Protein AF-B2CSJ2-F1 (afdb_monomer)

Radius of gyration: 10.94 Å; Cα contacts (8 Å, |Δi|>4): 35; chains: 1; bounding box: 25×23×30 Å

Sequence (62 aa):
PPYSYIALIAMAIAHAPERRLTLGGIYKFITERFPFYRDNPKKWQNSIRHNLTLNDCFLKIP

Structure (mmCIF, N/CA/C/O backbone):
data_AF-B2CSJ2-F1
#
_entry.id   AF-B2CSJ2-F1
#
loop_
_atom_site.group_PDB
_atom_site.id
_atom_site.type_symbol
_atom_site.label_atom_id
_atom_site.label_alt_id
_atom_site.label_comp_id
_atom_site.label_asym_id
_atom_site.label_entity_id
_atom_site.label_seq_id
_atom_site.pdbx_PDB_ins_code
_atom_site.Cartn_x
_atom_site.Cartn_y
_atom_site.Cartn_z
_atom_site.occupancy
_atom_site.B_iso_or_equiv
_atom_site.auth_seq_id
_atom_site.auth_comp_id
_atom_site.auth_asym_id
_atom_site.auth_atom_id
_atom_site.pdbx_PDB_model_num
ATOM 1 N N . PRO A 1 1 ? 0.623 -3.185 -16.315 1.00 60.84 1 PRO A N 1
ATOM 2 C CA . PRO A 1 1 ? -0.454 -3.781 -15.482 1.00 60.84 1 PRO A CA 1
ATOM 3 C C . PRO A 1 1 ? -1.809 -3.168 -15.856 1.00 60.84 1 PRO A C 1
ATOM 5 O O . PRO A 1 1 ? -1.840 -1.961 -16.072 1.00 60.84 1 PRO A O 1
ATOM 8 N N . PRO A 1 2 ? -2.890 -3.959 -15.969 1.00 78.38 2 PRO A N 1
ATOM 9 C CA . PRO A 1 2 ? -4.199 -3.470 -16.421 1.00 78.38 2 PRO A CA 1
ATOM 10 C C . PRO A 1 2 ? -5.010 -2.767 -15.319 1.00 78.38 2 PRO A C 1
ATOM 12 O O . PRO A 1 2 ? -6.038 -2.164 -15.603 1.00 78.38 2 PRO A O 1
ATOM 15 N N . TYR A 1 3 ? -4.567 -2.845 -14.060 1.00 86.31 3 TYR A N 1
ATOM 16 C CA . TYR A 1 3 ? -5.290 -2.301 -12.912 1.00 86.31 3 TYR A CA 1
ATOM 17 C C . TYR A 1 3 ? -4.759 -0.927 -12.504 1.00 86.31 3 TYR A C 1
ATOM 19 O O . TYR A 1 3 ? -3.547 -0.713 -12.424 1.00 86.31 3 TYR A O 1
ATOM 27 N N . SER A 1 4 ? -5.677 -0.010 -12.197 1.00 91.62 4 SER A N 1
ATOM 28 C CA . SER A 1 4 ? -5.347 1.284 -11.599 1.00 91.62 4 SER A CA 1
ATOM 29 C C . SER A 1 4 ? -4.832 1.118 -10.163 1.00 91.62 4 SER A C 1
ATOM 31 O O . SER A 1 4 ? -5.090 0.109 -9.503 1.00 91.62 4 SER A O 1
ATOM 33 N N . TYR A 1 5 ? -4.131 2.128 -9.636 1.00 92.19 5 TYR A N 1
ATOM 34 C CA . TYR A 1 5 ? -3.675 2.111 -8.240 1.00 92.19 5 TYR A CA 1
ATOM 35 C C . TYR A 1 5 ? -4.835 2.005 -7.246 1.00 92.19 5 TYR A C 1
ATOM 37 O O . TYR A 1 5 ? -4.718 1.284 -6.262 1.00 92.19 5 TYR A O 1
ATOM 45 N N . ILE A 1 6 ? -5.969 2.644 -7.540 1.00 93.38 6 ILE A N 1
ATOM 46 C CA . ILE A 1 6 ? -7.200 2.528 -6.748 1.00 93.38 6 ILE A CA 1
ATOM 47 C C . ILE A 1 6 ? -7.672 1.071 -6.714 1.00 93.38 6 ILE A C 1
ATOM 49 O O . ILE A 1 6 ? -7.928 0.539 -5.637 1.00 93.38 6 ILE A O 1
ATOM 53 N N . ALA A 1 7 ? -7.716 0.392 -7.866 1.00 93.62 7 ALA A N 1
ATOM 54 C CA . ALA A 1 7 ? -8.103 -1.015 -7.927 1.00 93.62 7 ALA A CA 1
ATOM 55 C C . ALA A 1 7 ? -7.132 -1.916 -7.144 1.00 93.62 7 ALA A C 1
ATOM 57 O O . ALA A 1 7 ? -7.571 -2.830 -6.451 1.00 93.62 7 ALA A O 1
ATOM 58 N N . LEU A 1 8 ? -5.823 -1.644 -7.197 1.00 93.75 8 LEU A N 1
ATOM 59 C CA . LEU A 1 8 ? -4.821 -2.384 -6.419 1.00 93.75 8 LEU A CA 1
ATOM 60 C C . LEU A 1 8 ? -5.022 -2.225 -4.910 1.00 93.75 8 LEU A C 1
ATOM 62 O O . LEU A 1 8 ? -4.992 -3.218 -4.183 1.00 93.75 8 LEU A O 1
ATOM 66 N N . ILE A 1 9 ? -5.255 -0.995 -4.449 1.00 94.31 9 ILE A N 1
ATOM 67 C CA . ILE A 1 9 ? -5.527 -0.707 -3.037 1.00 94.31 9 ILE A CA 1
ATOM 68 C C . ILE A 1 9 ? -6.827 -1.394 -2.604 1.00 94.31 9 ILE A C 1
ATOM 70 O O . ILE A 1 9 ? -6.848 -2.077 -1.581 1.00 94.31 9 ILE A O 1
ATOM 74 N N . ALA A 1 10 ? -7.891 -1.271 -3.401 1.00 94.19 10 ALA A N 1
ATOM 75 C CA . ALA A 1 10 ? -9.181 -1.887 -3.118 1.00 94.19 10 ALA A CA 1
ATOM 76 C C . ALA A 1 10 ? -9.080 -3.417 -3.033 1.00 94.19 10 ALA A C 1
ATOM 78 O O . ALA A 1 10 ? -9.611 -4.008 -2.098 1.00 94.19 10 ALA A O 1
ATOM 79 N N . MET A 1 11 ? -8.346 -4.060 -3.949 1.00 94.62 11 MET A N 1
ATOM 80 C CA . MET A 1 11 ? -8.098 -5.505 -3.898 1.00 94.62 11 MET A CA 1
ATOM 81 C C . MET A 1 11 ? -7.331 -5.916 -2.637 1.00 94.62 11 MET A C 1
ATOM 83 O O . MET A 1 11 ? -7.682 -6.921 -2.022 1.00 94.62 11 MET A O 1
ATOM 87 N N . ALA A 1 12 ? -6.318 -5.142 -2.235 1.00 95.00 12 ALA A N 1
ATOM 88 C CA . ALA A 1 12 ? -5.546 -5.426 -1.028 1.00 95.00 12 ALA A CA 1
ATOM 89 C C . ALA A 1 12 ? -6.422 -5.350 0.232 1.00 95.00 12 ALA A C 1
ATOM 91 O O . ALA A 1 12 ? -6.391 -6.251 1.067 1.00 95.00 12 ALA A O 1
ATOM 92 N N . ILE A 1 13 ? -7.243 -4.302 0.343 1.00 93.75 13 ILE A N 1
ATOM 93 C CA . ILE A 1 13 ? -8.155 -4.107 1.475 1.00 93.75 13 ILE A CA 1
ATOM 94 C C . ILE A 1 13 ? -9.259 -5.171 1.482 1.00 93.75 13 ILE A C 1
ATOM 96 O O . ILE A 1 13 ? -9.551 -5.731 2.534 1.00 93.75 13 ILE A O 1
ATOM 100 N N . ALA A 1 14 ? -9.847 -5.491 0.327 1.00 93.69 14 ALA A N 1
ATOM 101 C CA . ALA A 1 14 ? -10.908 -6.495 0.212 1.00 93.69 14 ALA A CA 1
ATOM 102 C C . ALA A 1 14 ? -10.427 -7.918 0.535 1.00 93.69 14 ALA A C 1
ATOM 104 O O . ALA A 1 14 ? -11.219 -8.746 0.978 1.00 93.69 14 ALA A O 1
ATOM 105 N N . HIS A 1 15 ? -9.141 -8.203 0.318 1.00 93.75 15 HIS A N 1
ATOM 106 C CA . HIS A 1 15 ? -8.530 -9.479 0.678 1.00 93.75 15 HIS A CA 1
ATOM 107 C C . HIS A 1 15 ? -8.243 -9.604 2.183 1.00 93.75 15 HIS A C 1
ATOM 109 O O . HIS A 1 15 ? -8.070 -10.713 2.684 1.00 93.75 15 HIS A O 1
ATOM 115 N N . ALA A 1 16 ? -8.193 -8.488 2.914 1.00 92.88 16 ALA A N 1
ATOM 116 C CA . ALA A 1 16 ? -7.982 -8.506 4.352 1.00 92.88 16 ALA A CA 1
ATOM 117 C C . ALA A 1 16 ? -9.264 -8.960 5.080 1.00 92.88 16 ALA A C 1
ATOM 119 O O . ALA A 1 16 ? -10.342 -8.439 4.778 1.00 92.88 16 ALA A O 1
ATOM 120 N N . PRO A 1 17 ? -9.175 -9.861 6.076 1.00 90.38 17 PRO A N 1
ATOM 121 C CA . PRO A 1 17 ? -10.350 -10.376 6.787 1.00 90.38 17 PRO A CA 1
ATOM 122 C C . PRO A 1 17 ? -11.156 -9.266 7.478 1.00 90.38 17 PRO A C 1
ATOM 124 O O . PRO A 1 17 ? -12.381 -9.308 7.504 1.00 90.38 17 PRO A O 1
ATOM 127 N N . GLU A 1 18 ? -10.480 -8.222 7.960 1.00 91.31 18 GLU A N 1
ATOM 128 C CA . GLU A 1 18 ? -11.108 -7.076 8.629 1.00 91.31 18 GLU A CA 1
ATOM 129 C C . GLU A 1 18 ? -11.497 -5.940 7.669 1.00 91.31 18 GLU A C 1
ATOM 131 O O . GLU A 1 18 ? -11.917 -4.870 8.113 1.00 91.31 18 GLU A O 1
ATOM 136 N N . ARG A 1 19 ? -11.327 -6.130 6.350 1.00 90.19 19 ARG A N 1
ATOM 137 C CA . ARG A 1 19 ? -11.484 -5.077 5.325 1.00 90.19 19 ARG A CA 1
ATOM 138 C C . ARG A 1 19 ? -10.698 -3.804 5.647 1.00 90.19 19 ARG A C 1
ATOM 140 O O . ARG A 1 19 ? -11.116 -2.689 5.336 1.00 90.19 19 ARG A O 1
ATOM 147 N N . ARG A 1 20 ? -9.559 -3.978 6.310 1.00 90.69 20 ARG A N 1
ATOM 148 C CA . ARG A 1 20 ? -8.633 -2.935 6.740 1.00 90.69 20 ARG A CA 1
ATOM 149 C C . ARG A 1 20 ? -7.232 -3.482 6.576 1.00 90.69 20 ARG A C 1
ATOM 151 O O . ARG A 1 20 ? -6.983 -4.658 6.830 1.00 90.69 20 ARG A O 1
ATOM 158 N N . LEU A 1 21 ? -6.321 -2.633 6.127 1.00 94.38 21 LEU A N 1
ATOM 159 C CA . LEU A 1 21 ? -4.945 -3.036 5.912 1.00 94.38 21 LEU A CA 1
ATOM 160 C C . LEU A 1 21 ? -4.023 -1.847 6.155 1.00 94.38 21 LEU A C 1
ATOM 162 O O . LEU A 1 21 ? -4.337 -0.716 5.786 1.00 94.38 21 LEU A O 1
ATOM 166 N N . THR A 1 22 ? -2.874 -2.102 6.775 1.00 94.62 22 THR A N 1
ATOM 167 C CA . THR A 1 22 ? -1.844 -1.075 6.938 1.00 94.62 22 THR A CA 1
ATOM 168 C C . THR A 1 22 ? -1.188 -0.770 5.594 1.00 94.62 22 THR A C 1
ATOM 170 O O . THR A 1 22 ? -1.194 -1.591 4.674 1.00 94.62 22 THR A O 1
ATOM 173 N N . LEU A 1 23 ? -0.541 0.392 5.489 1.00 93.38 23 LEU A N 1
ATOM 174 C CA . LEU A 1 23 ? 0.218 0.771 4.296 1.00 93.38 23 LEU A CA 1
ATOM 175 C C . LEU A 1 23 ? 1.265 -0.292 3.910 1.00 93.38 23 LEU A C 1
ATOM 177 O O . LEU A 1 23 ? 1.395 -0.641 2.739 1.00 93.38 23 LEU A O 1
ATOM 181 N N . GLY A 1 24 ? 1.966 -0.851 4.903 1.00 93.75 24 GLY A N 1
ATOM 182 C CA . GLY A 1 24 ? 2.920 -1.942 4.693 1.00 93.75 24 GLY A CA 1
ATOM 183 C C . GLY A 1 24 ? 2.256 -3.228 4.194 1.00 93.75 24 GLY A C 1
ATOM 184 O O . GLY A 1 24 ? 2.799 -3.889 3.310 1.00 93.75 24 GLY A O 1
ATOM 185 N N . GLY A 1 25 ? 1.059 -3.552 4.691 1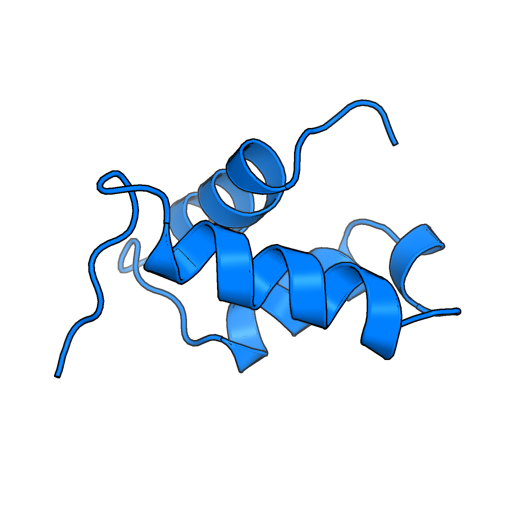.00 94.50 25 GLY A N 1
ATOM 186 C CA . GLY A 1 25 ? 0.275 -4.689 4.205 1.00 94.50 25 GLY A CA 1
ATOM 187 C C . GLY A 1 25 ? -0.166 -4.518 2.750 1.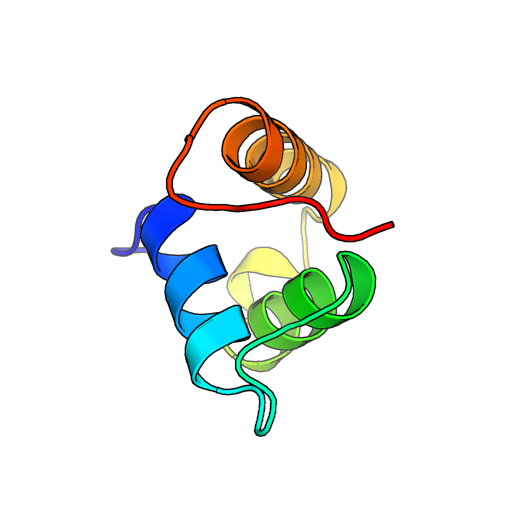00 94.50 25 GLY A C 1
ATOM 188 O O . GLY A 1 25 ? -0.042 -5.457 1.966 1.00 94.50 25 GLY A O 1
ATOM 189 N N . ILE A 1 26 ? -0.589 -3.310 2.358 1.00 94.69 26 ILE A N 1
ATOM 190 C CA . ILE A 1 26 ? -0.930 -2.994 0.959 1.00 94.69 26 ILE A CA 1
ATOM 191 C C . ILE A 1 26 ? 0.293 -3.204 0.064 1.00 94.69 26 ILE A C 1
ATOM 193 O O . ILE A 1 26 ? 0.187 -3.811 -1.002 1.00 94.69 26 ILE A O 1
ATOM 197 N N . TYR A 1 27 ? 1.471 -2.751 0.503 1.00 94.62 27 TYR A N 1
ATOM 198 C CA . TYR A 1 27 ? 2.695 -2.950 -0.266 1.00 94.62 27 TYR A CA 1
ATOM 199 C C . TYR A 1 27 ? 3.034 -4.426 -0.447 1.00 94.62 27 TYR A C 1
ATOM 201 O O . TYR A 1 27 ? 3.330 -4.839 -1.567 1.00 94.62 27 TYR A O 1
ATOM 209 N N . LYS A 1 28 ? 2.960 -5.203 0.639 1.00 94.62 28 LYS A N 1
ATOM 210 C CA . LYS A 1 28 ? 3.233 -6.641 0.634 1.00 94.62 28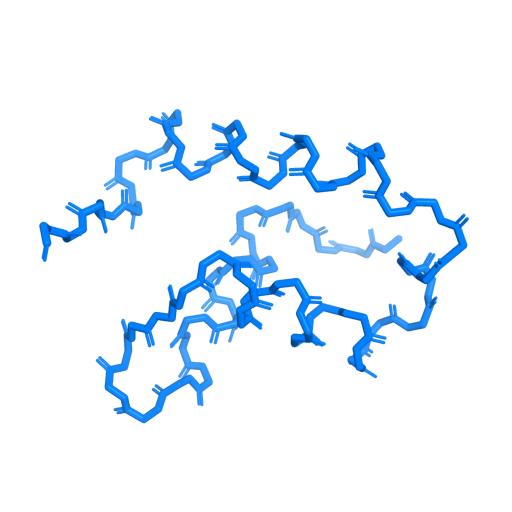 LYS A CA 1
ATOM 211 C C . LYS A 1 28 ? 2.277 -7.387 -0.300 1.00 94.62 28 LYS A C 1
ATOM 213 O O . LYS A 1 28 ? 2.733 -8.140 -1.151 1.00 94.62 28 LYS A O 1
ATOM 218 N N . PHE A 1 29 ? 0.976 -7.109 -0.220 1.00 94.75 29 PHE A N 1
ATOM 219 C CA . PHE A 1 29 ? -0.018 -7.725 -1.103 1.00 94.75 29 PHE A CA 1
ATOM 220 C C . PHE A 1 29 ? 0.283 -7.462 -2.587 1.00 94.75 29 PHE A C 1
ATOM 222 O O . PHE A 1 29 ? 0.234 -8.376 -3.413 1.00 94.75 29 PHE A O 1
ATOM 229 N N . ILE A 1 30 ? 0.627 -6.216 -2.933 1.00 93.31 30 ILE A N 1
ATOM 230 C CA . ILE A 1 30 ? 0.927 -5.833 -4.317 1.00 93.31 30 ILE A CA 1
ATOM 231 C C . ILE A 1 30 ? 2.197 -6.534 -4.816 1.00 93.31 30 ILE A C 1
ATOM 233 O O . ILE A 1 30 ? 2.188 -7.070 -5.923 1.00 93.31 30 ILE A O 1
ATOM 237 N N . THR A 1 31 ? 3.277 -6.570 -4.031 1.00 92.94 31 THR A N 1
ATOM 238 C CA . THR A 1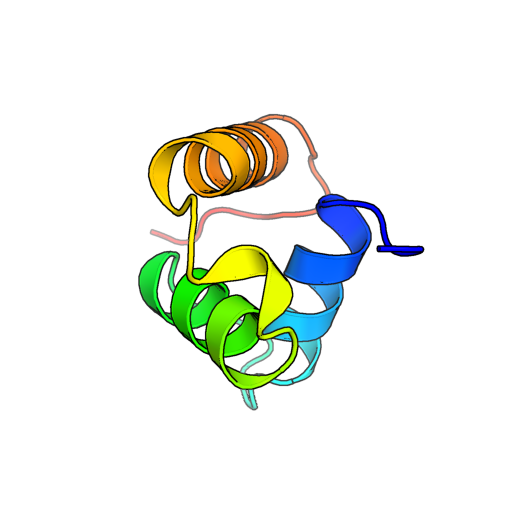 31 ? 4.545 -7.191 -4.457 1.00 92.94 31 THR A CA 1
ATOM 239 C C . THR A 1 31 ? 4.490 -8.719 -4.491 1.00 92.94 31 THR A C 1
ATOM 241 O O . THR A 1 31 ? 5.185 -9.337 -5.304 1.00 92.94 31 THR A O 1
ATOM 244 N N . GLU A 1 32 ? 3.668 -9.345 -3.649 1.00 93.56 32 GLU A N 1
ATOM 245 C CA . GLU A 1 32 ? 3.429 -10.791 -3.672 1.00 93.56 32 GLU A CA 1
ATOM 246 C C . GLU A 1 32 ? 2.619 -11.198 -4.902 1.00 93.56 32 GLU A C 1
ATOM 248 O O . GLU A 1 32 ? 3.024 -12.111 -5.623 1.00 93.56 32 GLU A O 1
ATOM 253 N N . ARG A 1 33 ? 1.524 -10.482 -5.189 1.00 92.12 33 ARG A N 1
ATOM 254 C CA . ARG A 1 33 ? 0.589 -10.832 -6.268 1.00 92.12 33 ARG A CA 1
ATOM 255 C C . ARG A 1 33 ? 1.026 -10.352 -7.650 1.00 92.12 33 ARG A C 1
ATOM 257 O O . ARG A 1 33 ? 0.678 -10.972 -8.652 1.00 92.12 33 ARG A O 1
ATOM 264 N N . PHE A 1 34 ? 1.789 -9.264 -7.719 1.00 90.94 34 PHE A N 1
ATOM 265 C CA . PHE A 1 34 ? 2.229 -8.656 -8.970 1.00 90.94 34 PHE A CA 1
ATOM 266 C C . PHE A 1 34 ? 3.752 -8.440 -8.950 1.00 90.94 34 PHE A C 1
ATOM 268 O O . PHE A 1 34 ? 4.223 -7.358 -8.584 1.00 90.94 34 PHE A O 1
ATOM 275 N N . PRO A 1 35 ? 4.542 -9.439 -9.396 1.00 89.44 35 PRO A N 1
ATOM 276 C CA . PRO A 1 35 ? 6.006 -9.374 -9.382 1.00 89.44 35 PRO A CA 1
ATOM 277 C C . PRO A 1 35 ? 6.595 -8.148 -10.092 1.00 89.44 35 PRO A C 1
ATOM 279 O O . PRO A 1 35 ? 7.628 -7.646 -9.666 1.00 89.44 35 PRO A O 1
ATOM 282 N N . PHE A 1 36 ? 5.894 -7.602 -11.093 1.00 88.81 36 PHE A N 1
ATOM 283 C CA . PHE A 1 36 ? 6.245 -6.355 -11.790 1.00 88.81 36 PHE A CA 1
ATOM 284 C C . PHE A 1 36 ? 6.553 -5.174 -10.848 1.00 88.81 36 PHE A C 1
ATOM 286 O O . PHE A 1 36 ? 7.355 -4.304 -11.175 1.00 88.81 36 PHE A O 1
ATOM 293 N N . TYR A 1 37 ? 5.926 -5.120 -9.670 1.00 88.62 37 TYR A N 1
ATOM 294 C CA . TYR A 1 37 ? 6.116 -4.020 -8.722 1.00 88.62 37 TYR A CA 1
ATOM 295 C C . TYR A 1 37 ? 7.331 -4.206 -7.793 1.00 88.62 37 TYR A C 1
ATOM 297 O O . TYR A 1 37 ? 7.616 -3.315 -6.990 1.00 88.62 37 TYR A O 1
ATOM 305 N N . ARG A 1 38 ? 8.077 -5.314 -7.890 1.00 88.94 38 ARG A N 1
ATOM 306 C CA . ARG A 1 38 ? 9.253 -5.571 -7.038 1.00 88.94 38 ARG A CA 1
ATOM 307 C C . ARG A 1 38 ? 10.460 -4.708 -7.407 1.00 88.94 38 ARG A C 1
ATOM 309 O O . ARG A 1 38 ? 11.164 -4.264 -6.507 1.00 88.94 38 ARG A O 1
ATOM 316 N N . ASP A 1 39 ? 10.645 -4.403 -8.688 1.00 85.69 39 ASP A N 1
ATOM 317 C CA . ASP A 1 39 ? 11.881 -3.773 -9.175 1.00 85.69 39 ASP A CA 1
ATOM 318 C C . ASP A 1 39 ? 11.951 -2.261 -8.898 1.00 85.69 39 ASP A C 1
ATOM 320 O O . ASP A 1 39 ? 13.033 -1.693 -8.789 1.00 85.69 39 ASP A O 1
ATOM 324 N N . ASN A 1 40 ? 10.804 -1.581 -8.757 1.00 85.81 40 ASN A N 1
ATOM 325 C CA . ASN A 1 40 ? 10.739 -0.119 -8.601 1.00 85.81 40 ASN A CA 1
ATOM 326 C C . ASN A 1 40 ? 9.805 0.344 -7.463 1.00 85.81 40 ASN A C 1
ATOM 328 O O . ASN A 1 40 ? 8.877 1.126 -7.709 1.00 85.81 40 ASN A O 1
ATOM 332 N N . PRO A 1 41 ? 10.046 -0.080 -6.204 1.00 86.44 41 PRO A N 1
ATOM 333 C CA . PRO A 1 41 ? 9.158 0.164 -5.066 1.00 86.44 41 PRO A CA 1
ATOM 334 C C . PRO A 1 41 ? 8.821 1.641 -4.862 1.00 86.44 41 PRO A C 1
ATOM 336 O O . PRO A 1 41 ? 7.657 2.006 -4.717 1.00 86.44 41 PRO A O 1
ATOM 339 N N . LYS A 1 42 ? 9.822 2.524 -4.930 1.00 89.31 42 LYS A N 1
ATOM 340 C CA . LYS A 1 42 ? 9.653 3.951 -4.612 1.00 89.31 42 LYS A CA 1
ATOM 341 C C . LYS A 1 42 ? 8.587 4.644 -5.468 1.00 89.31 42 LYS A C 1
ATOM 343 O O . LYS A 1 42 ? 7.795 5.417 -4.928 1.00 89.31 42 LYS A O 1
ATOM 348 N N . LYS A 1 43 ? 8.551 4.371 -6.779 1.00 89.62 43 LYS A N 1
ATOM 349 C CA . LYS A 1 43 ? 7.675 5.081 -7.727 1.00 89.62 43 LYS A CA 1
ATOM 350 C C . LYS A 1 43 ? 6.206 4.771 -7.459 1.00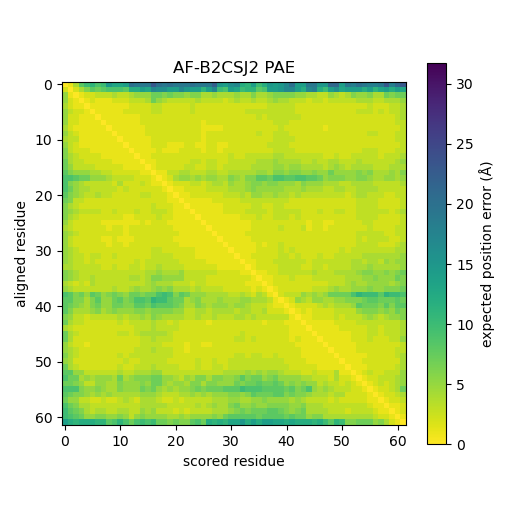 89.62 43 LYS A C 1
ATOM 352 O O . LYS A 1 43 ? 5.417 5.685 -7.236 1.00 89.62 43 LYS A O 1
ATOM 357 N N . TRP A 1 44 ? 5.845 3.490 -7.432 1.00 91.12 44 TRP A N 1
ATOM 358 C CA . TRP A 1 44 ? 4.451 3.099 -7.240 1.00 91.12 44 TRP A CA 1
ATOM 359 C C . TRP A 1 44 ? 4.002 3.244 -5.786 1.00 91.12 44 TRP A C 1
ATOM 361 O O . TRP A 1 44 ? 2.855 3.610 -5.560 1.00 91.12 44 TRP A O 1
ATOM 371 N N . GLN A 1 45 ? 4.879 3.051 -4.793 1.00 94.06 45 GLN A N 1
ATOM 372 C CA . GLN A 1 45 ? 4.521 3.298 -3.391 1.00 94.06 45 GLN A CA 1
ATOM 373 C C . GLN A 1 45 ? 4.149 4.765 -3.159 1.00 94.06 45 GLN A C 1
ATOM 375 O O . GLN A 1 45 ? 3.239 5.052 -2.383 1.00 94.06 45 GLN A O 1
ATOM 380 N N . ASN A 1 46 ? 4.814 5.699 -3.851 1.00 94.25 46 ASN A N 1
ATOM 381 C CA . ASN A 1 46 ? 4.426 7.105 -3.810 1.00 94.25 46 ASN A CA 1
ATOM 382 C C . ASN A 1 46 ? 3.028 7.330 -4.392 1.00 94.25 46 ASN A C 1
ATOM 384 O O . ASN A 1 46 ? 2.203 7.995 -3.770 1.00 94.25 46 ASN A O 1
ATOM 388 N N . SER A 1 47 ? 2.736 6.710 -5.537 1.00 93.81 47 SER A N 1
ATOM 389 C CA . SER A 1 47 ? 1.398 6.742 -6.130 1.00 93.81 47 SER A CA 1
ATOM 390 C C . SER A 1 47 ? 0.341 6.111 -5.217 1.00 93.81 47 SER A C 1
ATOM 392 O O . SER A 1 47 ? -0.750 6.661 -5.111 1.00 93.81 47 SER A O 1
ATOM 394 N N . ILE A 1 48 ? 0.646 5.017 -4.513 1.00 94.38 48 ILE A N 1
ATOM 395 C CA . ILE A 1 48 ? -0.277 4.384 -3.556 1.00 94.38 48 ILE A CA 1
ATOM 396 C C . ILE A 1 48 ? -0.594 5.325 -2.394 1.00 94.38 48 ILE A C 1
ATOM 398 O O . ILE A 1 48 ? -1.767 5.549 -2.110 1.00 94.38 48 ILE A O 1
ATOM 402 N N . ARG A 1 49 ? 0.424 5.925 -1.761 1.00 94.19 49 ARG A N 1
ATOM 403 C CA . ARG A 1 49 ? 0.214 6.897 -0.673 1.00 94.19 49 ARG A CA 1
ATOM 404 C C . ARG A 1 49 ? -0.638 8.075 -1.126 1.00 94.19 49 ARG A C 1
ATOM 406 O O . ARG A 1 49 ? -1.580 8.440 -0.439 1.00 94.19 49 ARG A O 1
ATOM 413 N N .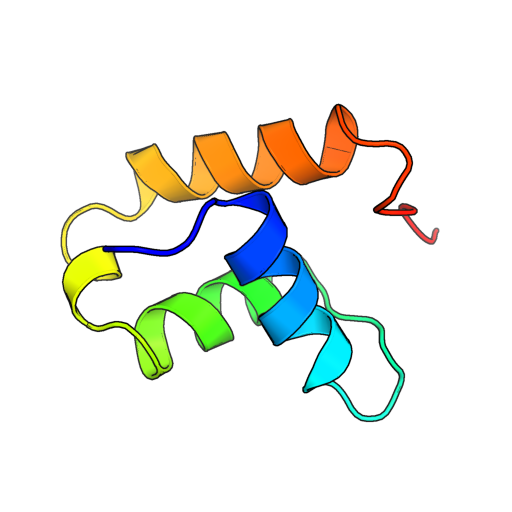 HIS A 1 50 ? -0.337 8.622 -2.301 1.00 94.25 50 HIS A N 1
ATOM 414 C CA . HIS A 1 50 ? -1.114 9.712 -2.875 1.00 94.25 50 HIS A CA 1
ATOM 415 C C . HIS A 1 50 ? -2.579 9.311 -3.103 1.00 94.25 50 HIS A C 1
ATOM 417 O O . HIS A 1 50 ? -3.475 10.047 -2.711 1.00 94.25 50 HIS A O 1
ATOM 423 N N . ASN A 1 51 ? -2.838 8.118 -3.651 1.00 93.00 51 ASN A N 1
ATOM 424 C CA . ASN A 1 51 ? -4.203 7.637 -3.880 1.00 93.00 51 ASN A CA 1
ATOM 425 C C . ASN A 1 51 ? -4.969 7.361 -2.579 1.00 93.00 51 ASN A C 1
ATOM 427 O O . ASN A 1 51 ? -6.173 7.584 -2.553 1.00 93.00 51 ASN A O 1
ATOM 431 N N . LEU A 1 52 ? -4.292 6.912 -1.519 1.00 91.44 52 LEU A N 1
ATOM 432 C CA . LEU A 1 52 ? -4.895 6.715 -0.196 1.00 91.44 52 LEU A CA 1
ATOM 433 C C . LEU A 1 52 ? -5.308 8.027 0.480 1.00 91.44 52 LEU A C 1
ATOM 435 O O . LEU A 1 52 ? -6.193 8.011 1.323 1.00 91.44 52 LEU A O 1
ATOM 439 N N . THR A 1 53 ? -4.649 9.141 0.156 1.00 90.25 53 THR A N 1
ATOM 440 C CA . THR A 1 53 ? -4.989 10.464 0.703 1.00 90.25 53 THR A CA 1
ATOM 441 C C . THR A 1 53 ? -5.961 11.232 -0.186 1.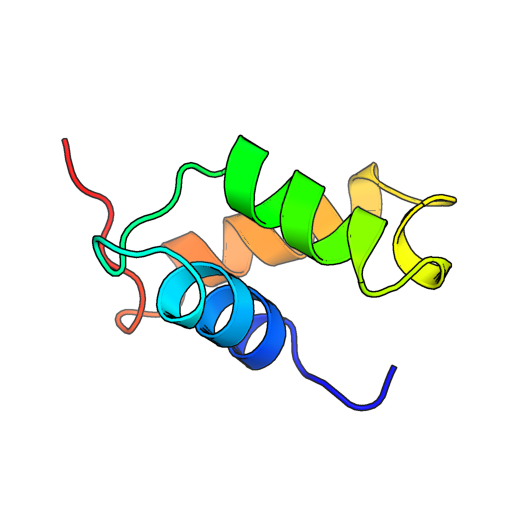00 90.25 53 THR A C 1
ATOM 443 O O . THR A 1 53 ? -6.779 11.979 0.331 1.00 90.25 53 THR A O 1
ATOM 446 N N . LEU A 1 54 ? -5.858 11.080 -1.509 1.00 90.38 54 LEU A N 1
ATOM 447 C CA . LEU A 1 54 ? -6.637 11.863 -2.470 1.00 90.38 54 LEU A CA 1
ATOM 448 C C . LEU A 1 54 ? -8.039 11.295 -2.726 1.00 90.38 54 LEU A C 1
ATOM 450 O O . LEU A 1 54 ? -8.930 12.050 -3.093 1.00 90.38 54 LEU A O 1
ATOM 454 N N . ASN A 1 55 ? -8.238 9.982 -2.578 1.00 88.94 55 ASN A N 1
ATOM 455 C CA . ASN A 1 55 ? -9.536 9.363 -2.841 1.00 88.94 55 ASN A CA 1
ATOM 456 C C . ASN A 1 55 ? -10.296 9.119 -1.535 1.00 88.94 55 ASN A C 1
ATOM 458 O O . ASN A 1 55 ? -9.881 8.280 -0.734 1.00 88.94 55 ASN A O 1
ATOM 462 N N . ASP A 1 56 ? -11.470 9.738 -1.404 1.00 86.69 56 ASP A N 1
ATOM 463 C CA . ASP A 1 56 ? -12.378 9.580 -0.255 1.00 86.69 56 ASP A CA 1
ATOM 464 C C . ASP A 1 56 ? -12.865 8.134 -0.050 1.00 86.69 56 ASP A C 1
ATOM 466 O O . ASP A 1 56 ? -13.355 7.766 1.016 1.00 86.69 56 ASP A O 1
ATOM 470 N N . CYS A 1 57 ? -12.697 7.275 -1.059 1.00 87.56 57 CYS A N 1
ATOM 471 C CA . CYS A 1 57 ? -12.974 5.844 -0.961 1.00 87.56 57 CYS A CA 1
ATOM 472 C C . CYS A 1 57 ? -12.072 5.117 0.053 1.00 87.56 57 CYS A C 1
ATOM 474 O O . CYS A 1 57 ? -12.395 3.996 0.450 1.00 87.56 57 CYS A O 1
ATOM 476 N N . PHE A 1 58 ? -10.944 5.712 0.455 1.00 89.00 58 PHE A N 1
ATOM 477 C CA . PHE A 1 58 ? -10.024 5.138 1.432 1.00 89.00 58 PHE A CA 1
ATOM 478 C C . PHE A 1 58 ? -9.994 5.98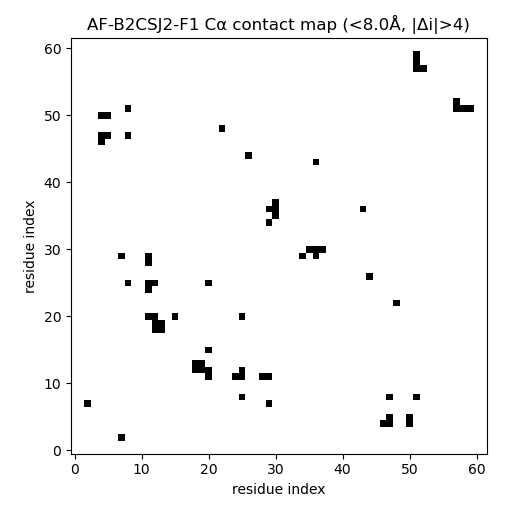9 2.699 1.00 89.00 58 PHE A C 1
ATOM 480 O O . PHE A 1 58 ? -9.520 7.119 2.708 1.00 89.00 58 PHE A O 1
ATOM 487 N N . LEU A 1 59 ? -10.474 5.414 3.801 1.00 89.44 59 LEU A N 1
ATOM 488 C CA . LEU A 1 59 ? -10.519 6.090 5.093 1.00 89.44 59 LEU A CA 1
ATOM 489 C C . LEU A 1 59 ? -9.292 5.727 5.928 1.00 89.44 59 LEU A C 1
ATOM 491 O O . LEU A 1 59 ? -9.026 4.552 6.197 1.00 89.44 59 LEU A O 1
ATOM 495 N N . LYS A 1 60 ? -8.555 6.748 6.375 1.00 87.50 60 LYS A N 1
ATOM 496 C CA . LYS A 1 60 ? -7.486 6.582 7.363 1.00 87.50 60 LYS A CA 1
ATOM 497 C C . LYS A 1 60 ? -8.109 6.393 8.745 1.00 87.50 60 LYS A C 1
ATOM 499 O O . LYS A 1 60 ? -8.817 7.271 9.227 1.00 87.50 60 LYS A O 1
ATOM 504 N N . ILE A 1 61 ? -7.809 5.264 9.379 1.00 85.81 61 ILE A N 1
ATOM 505 C CA . ILE A 1 61 ? -8.257 4.955 10.740 1.00 85.81 61 ILE A CA 1
ATOM 506 C C . ILE A 1 61 ? -7.145 5.356 11.730 1.00 85.81 61 ILE A C 1
ATOM 508 O O . ILE A 1 61 ? -5.978 5.105 11.408 1.00 85.81 61 ILE A O 1
ATOM 512 N N . PRO A 1 62 ? -7.475 6.028 12.853 1.00 77.94 62 PRO A N 1
ATOM 513 C CA . PRO A 1 62 ? -6.520 6.380 13.907 1.00 77.94 62 PRO A CA 1
ATOM 514 C C . PRO A 1 62 ? -5.877 5.168 14.581 1.00 77.94 62 PRO A C 1
ATOM 516 O O . PRO A 1 62 ? -6.561 4.123 14.695 1.00 77.94 62 PRO A O 1
#

Nearest PDB structures (foldseek):
  7vox-assembly2_B  TM=9.962E-01  e=9.377E-07  Homo sapiens
  6lbm-assembly1_C  TM=9.949E-01  e=9.377E-07  Homo sapiens
  5x07-assembly4_L  TM=9.864E-01  e=8.810E-07  Homo sapiens
  7yzf-assembly1_C  TM=9.880E-01  e=1.364E-06  Homo sapiens
  7cby-assembly1_C  TM=9.980E-01  e=2.111E-06  Homo sapiens

Foldseek 3Di:
DPDDLVRLQQVQLVPDPVSDDDLVSSLVSCCVVPVVCVPPVVPVSVVNVVCCVVDPVHDDDD
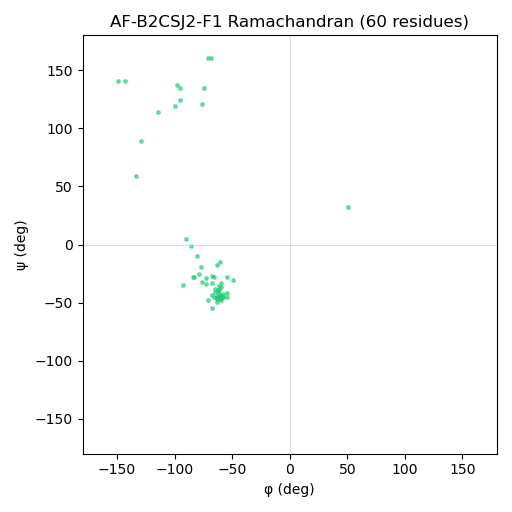
Solvent-accessible surface area (backbone atoms only — not comparable to full-atom values): 3844 Å² total; per-residue (Å²): 128,96,67,52,68,67,55,53,51,50,52,39,23,68,69,28,95,81,60,55,68,52,72,68,53,42,52,49,47,47,38,72,76,37,62,83,51,61,85,52,50,71,65,55,52,50,53,45,56,49,49,49,71,73,35,85,90,43,80,88,78,134

Mean predicted aligned error: 3.48 Å

Organism: Bos taurus (NCBI:txid9913)

InterPro domains:
  IPR001766 Fork head domain [PF00250] (1-62)
  IPR001766 Fork head domain [PR00053] (21-38)
  IPR001766 Fork head domain [PR00053] (44-61)
  IPR001766 Fork head domain [PS50039] (1-62)
  IPR001766 Fork head domain [SM00339] (1-62)
  IPR030456 Fork head domain conserved site 2 [PS00658] (44-50)
  IPR036388 Winged helix-like DNA-binding domain superfamily [G3DSA:1.10.10.10] (1-62)
  IPR036390 Winged helix DNA-binding domain superfamily [SSF46785] (1-62)
  IPR050211 Forkhead box domain-containing protein [PTHR11829] (1-62)

Secondary structure (DSSP, 8-state):
--S-HHHHHHHHHHHSTTS---HHHHHHHHHHH-GGGSS-HHHHHHHHHHHHHH-TTSPPP-

pLDDT: mean 90.71, std 5.27, range [60.84, 95.0]